Protein AF-A0A4Q3U7U6-F1 (afdb_monomer)

Nearest PDB structures (foldseek):
  3d95-assembly2_B  TM=4.759E-01  e=5.802E-02  Homo sapiens
  3fek-assembly2_B  TM=5.057E-01  e=7.544E-02  Homo sapiens
  1bm5-assembly1_A  TM=5.318E-01  e=2.524E-01  Homo sapiens
  1xca-assembly2_B  TM=4.431E-01  e=1.090E-01  Homo sapiens
  7oxw-assembly1_A  TM=4.253E-01  e=5.802E-02  Homo sapiens

Sequence (139 aa):
MTNLHGRTASLLLCLVLLAGCGGGGGNGGGGAPDEEVSPFADSYAGTFNAPSTGDNGTVDVVILNDGTVSGTLFSTPRNAEGPINGSIAADGTFTGTMQVAGTPEATLSGTFSEGSNGHVTGTLQSTSGDVTFDLVPRV

Mean predicted aligned error: 11.12 Å

Solvent-accessible surface area (backbone atoms only — not comparable to full-atom values): 7988 Å² total; per-residue (Å²): 140,87,86,83,88,82,89,78,87,78,88,76,88,80,87,75,87,76,87,76,88,76,87,78,92,74,94,68,85,70,67,72,75,78,77,69,62,24,86,71,47,46,45,33,38,35,37,40,43,24,71,70,76,69,42,36,37,40,35,38,39,36,28,38,49,85,13,44,33,44,34,42,35,38,34,60,86,72,73,32,50,22,53,34,41,37,40,38,47,80,87,23,46,32,45,35,38,37,32,45,67,97,53,74,74,40,56,38,40,37,42,42,48,77,45,101,80,59,34,34,35,30,51,28,41,36,95,70,39,55,32,40,39,47,31,38,63,66,129

pLDDT: mean 87.24, std 16.82, range [49.91, 98.69]

Radius of gyration: 23.65 Å; Cα contacts (8 Å, |Δi|>4): 286; chains: 1; bounding box: 65×31×66 Å

Foldseek 3Di:
DDDDDDDDDDPDDDDDDDPPPDDDDDPPPPPPPPLQFQPLAAWKKWKKDDVLVRWIFIWTWGQHRNQWIWTKTATPVVRWMWIWTWGADSQFWIWTWIDTPPDDIWTWTWGWDADPQRWIWIWIATPSGIMIITIDGDD

Secondary structure (DSSP, 8-state):
------------------------------PPP-----TT-SEEEEEEEEGGGTEEEEEEEEE-TT-EEEEEEEETTTTEEEEEEEEE-TTSEEEEEE--TTS--EEEEEEEEE-TTS-EEEEEEETTEEEEEEEEE--

Structure (mmCIF, N/CA/C/O backbone):
data_AF-A0A4Q3U7U6-F1
#
_entry.id   AF-A0A4Q3U7U6-F1
#
loop_
_atom_site.group_PDB
_atom_site.id
_atom_site.type_symbol
_atom_site.label_atom_id
_atom_site.label_alt_id
_atom_site.label_comp_id
_atom_site.label_asym_id
_atom_site.label_entity_id
_atom_site.label_seq_id
_atom_site.pdbx_PDB_ins_code
_atom_site.Cartn_x
_atom_site.Cartn_y
_atom_site.Cartn_z
_atom_site.occupancy
_atom_site.B_iso_or_equiv
_atom_site.auth_seq_id
_atom_site.auth_comp_id
_atom_site.auth_asym_id
_atom_site.auth_atom_id
_atom_site.pdbx_PDB_model_num
ATOM 1 N N . MET A 1 1 ? -49.986 -17.923 -21.024 1.00 50.72 1 MET A N 1
ATOM 2 C CA . MET A 1 1 ? -49.844 -16.599 -21.66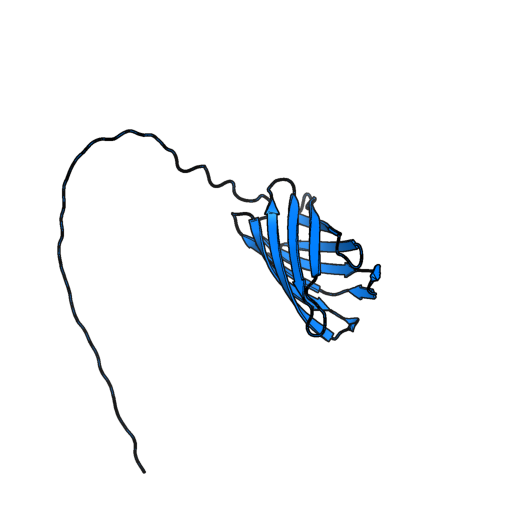3 1.00 50.72 1 MET A CA 1
ATOM 3 C C . MET A 1 1 ? -48.424 -16.499 -22.185 1.00 50.72 1 MET A C 1
ATOM 5 O O . MET A 1 1 ? -47.483 -16.515 -21.407 1.00 50.72 1 MET A O 1
ATOM 9 N N . THR A 1 2 ? -48.296 -16.576 -23.502 1.00 56.12 2 THR A N 1
ATOM 10 C CA . THR A 1 2 ? -47.062 -16.569 -24.295 1.00 56.12 2 THR A CA 1
ATOM 11 C C . THR A 1 2 ? -46.526 -15.152 -24.448 1.00 56.12 2 THR A C 1
ATOM 13 O O . THR A 1 2 ? -47.314 -14.280 -24.794 1.00 56.12 2 THR A O 1
ATOM 16 N N . ASN A 1 3 ? -45.214 -14.944 -24.311 1.00 51.44 3 ASN A N 1
ATOM 17 C CA . ASN A 1 3 ? -44.517 -13.880 -25.037 1.00 51.44 3 ASN A CA 1
ATOM 18 C C . ASN A 1 3 ? -43.147 -14.377 -25.519 1.00 51.44 3 ASN A C 1
ATOM 20 O O . ASN A 1 3 ? -42.185 -14.512 -24.770 1.00 51.44 3 ASN A O 1
ATOM 24 N N . LEU A 1 4 ? -43.172 -14.718 -26.804 1.00 64.69 4 LEU A N 1
ATOM 25 C CA . LEU A 1 4 ? -42.091 -14.915 -27.762 1.00 64.69 4 LEU A CA 1
ATOM 26 C C . LEU A 1 4 ? -41.695 -13.530 -28.332 1.00 64.69 4 LEU A C 1
ATOM 28 O O . LEU A 1 4 ? -42.492 -12.600 -28.215 1.00 64.69 4 LEU A O 1
ATOM 32 N N . HIS A 1 5 ? -40.568 -13.459 -29.055 1.00 51.34 5 HIS A N 1
ATOM 33 C CA . HIS A 1 5 ? -40.024 -12.349 -29.877 1.00 51.34 5 HIS A CA 1
ATOM 34 C C . HIS A 1 5 ? -38.942 -11.497 -29.176 1.00 51.34 5 HIS A C 1
ATOM 36 O O . HIS A 1 5 ? -39.117 -11.081 -28.045 1.00 51.34 5 HIS A O 1
ATOM 42 N N . GLY A 1 6 ? -37.791 -11.192 -29.779 1.00 49.91 6 GLY A N 1
ATOM 43 C CA . GLY A 1 6 ? -37.457 -11.216 -31.199 1.00 49.91 6 GLY A CA 1
ATOM 44 C C . GLY A 1 6 ? -35.969 -11.452 -31.453 1.00 49.91 6 GLY A C 1
ATOM 45 O O . GLY A 1 6 ? -35.095 -10.993 -30.724 1.00 49.91 6 GLY A O 1
ATOM 46 N N . ARG A 1 7 ? -35.712 -12.195 -32.530 1.00 63.22 7 ARG A N 1
ATOM 47 C CA . ARG A 1 7 ? -34.422 -12.283 -33.209 1.00 63.22 7 ARG A CA 1
ATOM 48 C C . ARG A 1 7 ? -34.335 -11.061 -34.121 1.00 63.22 7 ARG A C 1
ATOM 50 O O . ARG A 1 7 ? -35.181 -10.923 -34.998 1.00 63.22 7 ARG A O 1
ATOM 57 N N . THR A 1 8 ? -33.309 -10.238 -33.977 1.00 60.12 8 THR A N 1
ATOM 58 C CA . THR A 1 8 ? -32.902 -9.293 -35.026 1.00 60.12 8 THR A CA 1
ATOM 59 C C . THR A 1 8 ? -31.407 -9.424 -35.226 1.00 60.12 8 THR A C 1
ATOM 61 O O . THR A 1 8 ? -30.597 -8.816 -34.533 1.00 60.12 8 THR A O 1
ATOM 64 N N . ALA A 1 9 ? -31.068 -10.293 -36.175 1.00 54.53 9 ALA A N 1
ATOM 65 C CA . ALA A 1 9 ? -29.797 -10.273 -36.864 1.00 54.53 9 ALA A CA 1
ATOM 66 C C . ALA A 1 9 ? -29.741 -8.992 -37.709 1.00 54.53 9 ALA A C 1
ATOM 68 O O . ALA A 1 9 ? -30.553 -8.831 -38.615 1.00 54.53 9 ALA A O 1
ATOM 69 N N . SER A 1 10 ? -28.785 -8.111 -37.424 1.00 60.34 10 SER A N 1
ATOM 70 C CA . SER A 1 10 ? -28.380 -7.042 -38.339 1.00 60.34 10 SER A CA 1
ATOM 71 C C . SER A 1 10 ? -26.927 -7.270 -38.727 1.00 60.34 10 SER A C 1
ATOM 73 O O . SER A 1 10 ? -25.999 -6.719 -38.146 1.00 60.34 10 SER A O 1
ATOM 75 N N . LEU A 1 11 ? -26.760 -8.136 -39.725 1.00 52.81 11 LEU A N 1
ATOM 76 C CA . LEU A 1 11 ? -25.639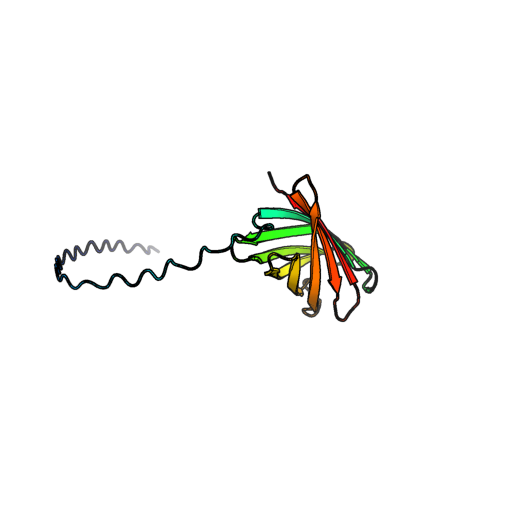 -8.086 -40.653 1.00 52.81 11 LEU A CA 1
ATOM 77 C C . LEU A 1 11 ? -25.777 -6.784 -41.450 1.00 52.81 11 LEU A C 1
ATOM 79 O O . LEU A 1 11 ? -26.613 -6.712 -42.348 1.00 52.81 11 LEU A O 1
ATOM 83 N N . LEU A 1 12 ? -24.967 -5.769 -41.148 1.00 62.34 12 LEU A N 1
ATOM 84 C CA . LEU A 1 12 ? -24.730 -4.683 -42.095 1.00 62.34 12 LEU A CA 1
ATOM 85 C C . LEU A 1 12 ? -23.231 -4.506 -42.329 1.00 62.34 12 LEU A C 1
ATOM 87 O O . LEU A 1 12 ? -22.509 -3.790 -41.643 1.00 62.34 12 LEU A O 1
ATOM 91 N N . LEU A 1 13 ? -22.812 -5.250 -43.342 1.00 58.44 13 LEU A N 1
ATOM 92 C CA . LEU A 1 13 ? -21.644 -5.079 -44.180 1.00 58.44 13 LEU A CA 1
ATOM 93 C C . LEU A 1 13 ? -21.546 -3.621 -44.678 1.00 58.44 13 LEU A C 1
ATOM 95 O O . LEU A 1 13 ? -22.225 -3.253 -45.632 1.00 58.44 13 LEU A O 1
ATOM 99 N N . CYS A 1 14 ? -20.678 -2.810 -44.073 1.00 57.50 14 CYS A N 1
ATOM 100 C CA . CYS A 1 14 ? -20.204 -1.553 -44.661 1.00 57.50 14 CYS A CA 1
ATOM 101 C C . CYS A 1 14 ? -18.704 -1.659 -44.927 1.00 57.50 14 CYS A C 1
ATOM 103 O O . CYS A 1 14 ? -17.853 -1.188 -44.178 1.00 57.50 14 CYS A O 1
ATOM 105 N N . LEU A 1 15 ? -18.420 -2.337 -46.035 1.00 55.72 15 LEU A N 1
ATOM 106 C CA . LEU A 1 15 ? -17.144 -2.364 -46.723 1.00 55.72 15 LEU A CA 1
ATOM 107 C C . LEU A 1 15 ? -16.946 -0.992 -47.395 1.00 55.72 15 LEU A C 1
ATOM 109 O O . LEU A 1 15 ? -17.460 -0.764 -48.488 1.00 55.72 15 LEU A O 1
ATOM 113 N N . VAL A 1 16 ? -16.231 -0.066 -46.750 1.00 64.19 16 VAL A N 1
ATOM 114 C CA . VAL A 1 16 ? -15.740 1.152 -47.414 1.00 64.19 16 VAL A CA 1
ATOM 115 C C . VAL A 1 16 ? -14.223 1.183 -47.327 1.00 64.19 16 VAL A C 1
ATOM 117 O O . VAL A 1 16 ? -13.618 1.548 -46.324 1.00 64.19 16 VAL A O 1
ATOM 120 N N . LEU A 1 17 ? -13.637 0.759 -48.442 1.00 56.31 17 LEU A N 1
ATOM 121 C CA . LEU A 1 17 ? -12.265 0.999 -48.848 1.00 56.31 17 LEU A CA 1
ATOM 122 C C . LEU A 1 17 ? -12.005 2.510 -48.909 1.00 56.31 17 LEU A C 1
ATOM 124 O O . LEU A 1 17 ? -12.501 3.188 -49.805 1.00 56.31 17 LEU A O 1
ATOM 128 N N . LEU A 1 18 ? -11.169 3.017 -48.010 1.00 54.47 18 LEU A N 1
ATOM 129 C CA . LEU A 1 18 ? -10.450 4.275 -48.201 1.00 54.47 18 LEU A CA 1
ATOM 130 C C . LEU A 1 18 ? -8.955 3.967 -48.169 1.00 54.47 18 LEU A C 1
ATOM 132 O O . LEU A 1 18 ? -8.261 4.151 -47.174 1.00 54.47 18 LEU A O 1
ATOM 136 N N . ALA A 1 19 ? -8.473 3.463 -49.305 1.00 63.81 19 ALA A N 1
ATOM 137 C CA . ALA A 1 19 ? -7.062 3.471 -49.652 1.00 63.81 19 ALA A CA 1
ATOM 138 C C . ALA A 1 19 ? -6.637 4.925 -49.922 1.00 63.81 19 ALA A C 1
ATOM 140 O O . ALA A 1 19 ? -6.661 5.400 -51.055 1.00 63.81 19 ALA A O 1
ATOM 141 N N . GLY A 1 20 ? -6.290 5.647 -48.859 1.00 52.53 20 GLY A N 1
ATOM 142 C CA . GLY A 1 20 ? -5.602 6.931 -48.927 1.00 52.53 20 GLY A CA 1
ATOM 143 C C . GLY A 1 20 ? -4.095 6.713 -48.873 1.00 52.53 20 GLY A C 1
ATOM 144 O O . GLY A 1 20 ? -3.499 6.766 -47.805 1.00 52.53 20 GLY A O 1
ATOM 145 N N . CYS A 1 21 ? -3.474 6.460 -50.025 1.00 68.75 21 CYS A N 1
ATOM 146 C CA . CYS A 1 21 ? -2.025 6.549 -50.182 1.00 68.75 21 CYS A CA 1
ATOM 147 C C . CYS A 1 21 ? -1.658 8.023 -50.410 1.00 68.75 21 CYS A C 1
ATOM 149 O O . CYS A 1 21 ? -1.646 8.501 -51.542 1.00 68.75 21 CYS A O 1
ATOM 151 N N . GLY A 1 22 ? -1.408 8.750 -49.321 1.00 63.16 22 GLY A N 1
ATOM 152 C CA . GLY A 1 22 ? -0.884 10.114 -49.330 1.00 63.16 22 GLY A CA 1
ATOM 153 C C . GLY A 1 22 ? 0.459 10.144 -48.614 1.00 63.16 22 GLY A C 1
ATOM 154 O O . GLY A 1 22 ? 0.505 10.153 -47.389 1.00 63.16 22 GLY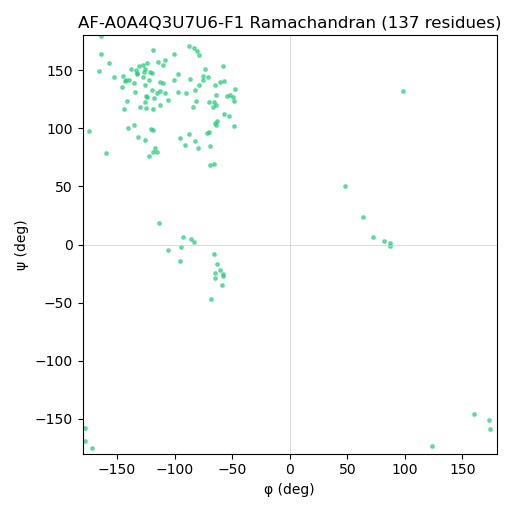 A O 1
ATOM 155 N N . GLY A 1 23 ? 1.546 10.116 -49.383 1.00 60.81 23 GLY A N 1
ATOM 156 C CA . GLY A 1 23 ? 2.895 10.330 -48.874 1.00 60.81 23 GLY A CA 1
ATOM 157 C C . GLY A 1 23 ? 3.120 11.786 -48.468 1.00 60.81 23 GLY A C 1
ATOM 158 O O . GLY A 1 23 ? 2.637 12.709 -49.120 1.00 60.81 23 GLY A O 1
ATOM 159 N N . GLY A 1 24 ? 3.899 11.977 -47.407 1.00 53.16 24 GLY A N 1
ATOM 160 C CA . GLY A 1 24 ? 4.378 13.278 -46.954 1.00 53.16 24 GLY A CA 1
ATOM 161 C C . GLY A 1 24 ? 5.347 13.087 -45.798 1.00 53.16 24 GLY A C 1
ATOM 162 O O . GLY A 1 24 ? 4.927 12.851 -44.672 1.00 53.16 24 GLY A O 1
ATOM 163 N N . GLY A 1 25 ? 6.644 13.099 -46.110 1.00 58.50 25 GLY A N 1
ATOM 164 C CA . GLY A 1 25 ? 7.729 12.836 -45.175 1.00 58.50 25 GLY A CA 1
ATOM 165 C C . GLY A 1 25 ? 7.787 13.822 -44.009 1.00 58.50 25 GLY A C 1
ATOM 166 O O . GLY A 1 25 ? 7.643 15.030 -44.178 1.00 58.50 25 GLY A O 1
ATOM 167 N N . GLY A 1 26 ? 8.070 13.271 -42.835 1.00 54.47 26 GLY A N 1
ATOM 168 C CA . GLY A 1 26 ? 8.363 14.003 -41.615 1.00 54.47 26 GLY A CA 1
ATOM 169 C C . GLY A 1 26 ? 9.103 13.079 -40.660 1.00 54.47 26 GLY A C 1
ATOM 170 O O . GLY A 1 26 ? 8.506 12.520 -39.749 1.00 54.47 26 GLY A O 1
ATOM 171 N N . ASN A 1 27 ? 10.404 12.894 -40.892 1.00 55.91 27 ASN A N 1
ATOM 172 C CA . ASN A 1 27 ? 11.334 12.273 -39.948 1.00 55.91 27 ASN A CA 1
ATOM 173 C C . ASN A 1 27 ? 11.539 13.224 -38.752 1.00 55.91 27 ASN A C 1
ATOM 175 O O . ASN A 1 27 ? 12.593 13.826 -38.582 1.00 55.91 27 ASN A O 1
ATOM 179 N N . GLY A 1 28 ? 10.499 13.400 -37.943 1.00 55.16 28 GLY A N 1
ATOM 180 C CA . GLY A 1 28 ? 10.615 13.889 -36.580 1.00 55.16 28 GLY A CA 1
ATOM 181 C C . GLY A 1 28 ? 10.644 12.663 -35.691 1.00 55.16 28 GLY A C 1
ATOM 182 O O . GLY A 1 28 ? 9.589 12.151 -35.340 1.00 55.16 28 GLY A O 1
ATOM 183 N N . GLY A 1 29 ? 11.840 12.153 -35.398 1.00 53.09 29 GLY A N 1
ATOM 184 C CA . GLY A 1 29 ? 12.051 11.089 -34.422 1.00 53.09 29 GLY A CA 1
ATOM 185 C C . GLY A 1 29 ? 11.702 11.576 -33.019 1.00 53.09 29 GLY A C 1
ATOM 186 O O . GLY A 1 29 ? 12.586 11.784 -32.200 1.00 53.09 29 GLY A O 1
ATOM 187 N N . GLY A 1 30 ? 10.418 11.800 -32.758 1.00 52.53 30 GLY A N 1
ATOM 188 C CA . GLY A 1 30 ? 9.860 11.724 -31.423 1.00 52.53 30 GLY A CA 1
ATOM 189 C C . GLY A 1 30 ? 9.664 10.248 -31.155 1.00 52.53 30 GLY A C 1
ATOM 190 O O . GLY A 1 30 ? 8.588 9.718 -31.426 1.00 52.53 30 GLY A O 1
ATOM 191 N N . GLY A 1 31 ? 10.728 9.566 -30.719 1.00 62.88 31 GLY A N 1
ATOM 192 C CA . GLY A 1 31 ? 10.535 8.294 -30.034 1.00 62.88 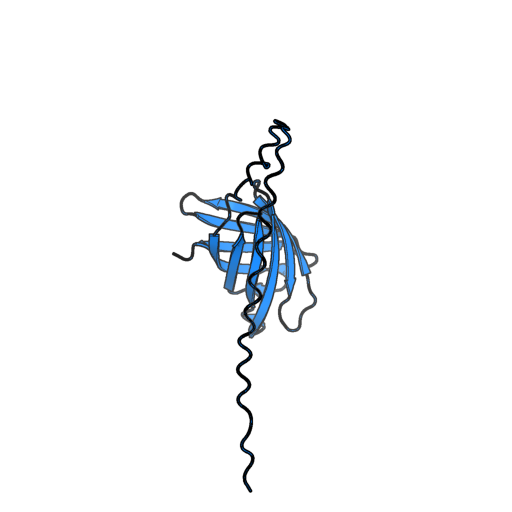31 GLY A CA 1
ATOM 193 C C . GLY A 1 31 ? 9.471 8.544 -28.976 1.00 62.88 31 GLY A C 1
ATOM 194 O O . GLY A 1 31 ? 9.564 9.545 -28.256 1.00 62.88 31 GLY A O 1
ATOM 195 N N . ALA A 1 32 ? 8.416 7.726 -28.963 1.00 66.38 32 ALA A N 1
ATOM 196 C CA . ALA A 1 32 ? 7.515 7.724 -27.822 1.00 66.38 32 ALA A CA 1
ATOM 197 C C . ALA A 1 32 ? 8.408 7.662 -26.575 1.00 66.38 32 ALA A C 1
ATOM 199 O O . ALA A 1 32 ? 9.398 6.923 -26.626 1.00 66.38 32 ALA A O 1
ATOM 200 N N . PRO A 1 33 ? 8.162 8.486 -25.540 1.00 71.06 33 PRO A N 1
ATOM 201 C CA . PRO A 1 33 ? 8.913 8.348 -24.303 1.00 71.06 33 PRO A CA 1
ATOM 202 C C . PRO A 1 33 ? 8.866 6.866 -23.952 1.00 71.06 33 PRO A C 1
ATOM 204 O O . PRO A 1 33 ? 7.779 6.287 -23.972 1.00 71.06 33 PRO A O 1
ATOM 207 N N . ASP A 1 34 ? 10.035 6.244 -23.789 1.00 76.06 34 ASP A N 1
ATOM 208 C CA . ASP A 1 34 ? 10.100 4.862 -23.341 1.00 76.06 34 ASP A CA 1
ATOM 209 C C . ASP A 1 34 ? 9.254 4.826 -22.070 1.00 76.06 34 ASP A C 1
ATOM 211 O O . ASP A 1 34 ? 9.587 5.516 -21.104 1.00 76.06 34 ASP A O 1
ATOM 215 N N . GLU A 1 35 ? 8.089 4.172 -22.124 1.00 78.31 35 GLU A N 1
ATOM 216 C CA . GLU A 1 35 ? 7.201 4.137 -20.971 1.00 78.31 35 GLU A CA 1
ATOM 217 C C . GLU A 1 35 ? 7.966 3.403 -19.883 1.00 78.31 35 GLU A C 1
ATOM 219 O O . GLU A 1 35 ? 8.233 2.203 -19.990 1.00 78.31 35 GLU A O 1
ATOM 224 N N . GLU A 1 36 ? 8.432 4.173 -18.903 1.00 87.62 36 GLU A N 1
ATOM 225 C CA . GLU A 1 36 ? 9.220 3.663 -17.801 1.00 87.62 36 GLU A CA 1
ATOM 226 C C . GLU A 1 36 ? 8.315 2.719 -17.020 1.00 87.62 36 GLU A C 1
ATOM 228 O O . GLU A 1 36 ? 7.398 3.146 -16.321 1.00 87.62 36 GLU A O 1
ATOM 233 N N . VAL A 1 37 ? 8.533 1.418 -17.217 1.00 93.50 37 VAL A N 1
ATOM 234 C CA . VAL A 1 37 ? 7.788 0.384 -16.511 1.00 93.50 37 VAL A CA 1
ATOM 235 C C . VAL A 1 37 ? 8.119 0.523 -15.035 1.00 93.50 37 VAL A C 1
ATOM 237 O O . VAL A 1 37 ? 9.283 0.409 -14.647 1.00 93.50 37 VAL A O 1
ATOM 240 N N . SER A 1 38 ? 7.091 0.766 -14.225 1.00 95.19 38 SER A N 1
ATOM 241 C CA . SER A 1 38 ? 7.222 0.831 -12.778 1.00 95.19 38 SER A CA 1
ATOM 242 C C . SER A 1 38 ? 7.937 -0.426 -12.272 1.00 95.19 38 SER A C 1
ATOM 244 O O . SER A 1 38 ? 7.505 -1.537 -12.593 1.00 95.19 38 SER A O 1
ATOM 246 N N . PRO A 1 39 ? 9.000 -0.289 -11.459 1.00 95.81 39 PRO A N 1
ATOM 247 C CA . PRO A 1 39 ? 9.685 -1.441 -10.879 1.00 95.81 39 PRO A CA 1
ATOM 248 C C . PRO A 1 39 ? 8.771 -2.236 -9.936 1.00 95.81 39 PRO A C 1
ATOM 250 O O . PRO A 1 39 ? 9.038 -3.394 -9.656 1.00 95.81 39 PRO A O 1
ATOM 253 N N . PHE A 1 40 ? 7.664 -1.635 -9.497 1.00 97.25 40 PHE A N 1
ATOM 254 C CA . PHE A 1 40 ? 6.662 -2.259 -8.642 1.00 97.25 40 PHE A CA 1
ATOM 255 C C . PHE A 1 40 ? 5.514 -2.908 -9.429 1.00 97.25 40 PHE A C 1
ATOM 257 O O . PHE A 1 40 ? 4.517 -3.272 -8.818 1.00 97.25 40 PHE A O 1
ATOM 264 N N . ALA A 1 41 ? 5.571 -2.979 -10.763 1.00 97.12 41 ALA A N 1
ATOM 265 C CA . ALA A 1 41 ? 4.464 -3.486 -11.573 1.00 97.12 41 ALA A CA 1
ATOM 266 C C . ALA A 1 41 ? 4.273 -5.005 -11.403 1.00 97.12 41 ALA A C 1
ATOM 268 O O . ALA A 1 41 ? 4.939 -5.803 -12.061 1.00 97.12 41 ALA A O 1
ATOM 269 N N . ASP A 1 42 ? 3.341 -5.398 -10.534 1.00 97.75 42 ASP A N 1
ATOM 270 C CA . ASP A 1 42 ? 2.920 -6.785 -10.321 1.00 97.75 42 ASP A CA 1
ATOM 271 C C . ASP A 1 42 ? 1.573 -6.842 -9.564 1.00 97.75 42 ASP A C 1
ATOM 273 O O . ASP A 1 42 ? 0.976 -5.822 -9.199 1.00 97.75 42 ASP A O 1
ATOM 277 N N . SER A 1 43 ? 1.073 -8.051 -9.315 1.00 98.12 43 SER A N 1
ATOM 278 C CA . SER A 1 43 ? -0.007 -8.327 -8.367 1.00 98.12 43 SER A CA 1
ATOM 279 C C . SER A 1 43 ? 0.564 -8.787 -7.029 1.00 98.12 43 SER A C 1
ATOM 281 O O . SER A 1 43 ? 1.351 -9.729 -6.976 1.00 98.12 43 SER A O 1
ATOM 283 N N . TYR A 1 44 ? 0.102 -8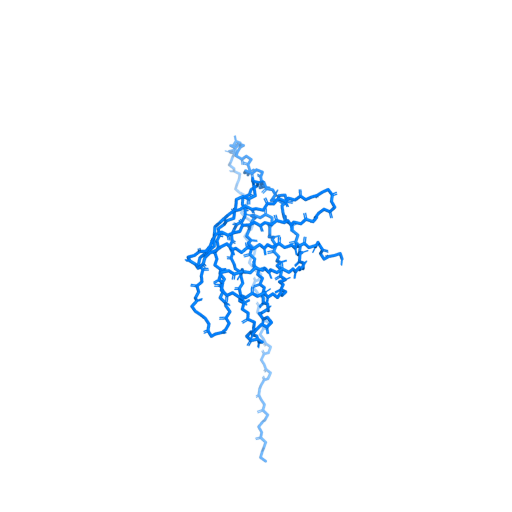.197 -5.929 1.00 98.50 44 TYR A N 1
ATOM 284 C CA . TYR A 1 44 ? 0.560 -8.521 -4.581 1.00 98.50 44 TYR A CA 1
ATOM 285 C C . TYR A 1 44 ? -0.598 -8.878 -3.649 1.00 98.50 44 TYR A C 1
ATOM 287 O O . TYR A 1 44 ? -1.714 -8.375 -3.784 1.00 98.50 44 TYR A O 1
ATOM 295 N N . ALA A 1 45 ? -0.303 -9.726 -2.667 1.00 98.50 45 ALA A N 1
ATOM 296 C CA . ALA A 1 45 ? -1.160 -10.031 -1.527 1.00 98.50 45 ALA A CA 1
ATOM 297 C C . ALA A 1 45 ? -0.377 -9.825 -0.236 1.00 98.50 45 ALA A C 1
ATOM 299 O O . ALA A 1 45 ? 0.824 -10.085 -0.192 1.00 98.50 45 ALA A O 1
ATOM 300 N N . GLY A 1 46 ? -1.033 -9.423 0.842 1.00 98.31 46 GLY A N 1
ATOM 301 C CA . GLY A 1 46 ? -0.301 -9.160 2.066 1.00 98.31 46 GLY A CA 1
ATOM 302 C C . GLY A 1 46 ? -1.150 -8.761 3.248 1.00 98.31 46 GLY A C 1
ATOM 303 O O . GLY A 1 46 ? -2.353 -9.029 3.307 1.00 98.31 46 GLY A O 1
ATOM 304 N N . THR A 1 47 ? -0.498 -8.098 4.195 1.00 98.56 47 THR A N 1
ATOM 305 C CA . THR A 1 47 ? -1.145 -7.553 5.385 1.00 98.56 47 THR A CA 1
ATOM 306 C C . THR A 1 47 ? -0.902 -6.061 5.526 1.00 98.56 47 THR A C 1
ATOM 308 O O . THR A 1 47 ? 0.071 -5.515 5.004 1.00 98.56 47 THR A O 1
ATOM 311 N N . PHE A 1 48 ? -1.804 -5.404 6.250 1.00 98.38 48 PHE A N 1
ATOM 312 C CA . PHE A 1 48 ? -1.613 -4.037 6.709 1.00 98.38 48 PHE A CA 1
ATOM 313 C C . PHE A 1 48 ? -1.837 -3.940 8.219 1.00 98.38 48 PHE A C 1
ATOM 315 O O . PHE A 1 48 ? -2.589 -4.721 8.812 1.00 98.38 48 PHE A O 1
ATOM 322 N N . ASN A 1 49 ? -1.206 -2.945 8.838 1.00 98.25 49 ASN A N 1
ATOM 323 C CA . ASN A 1 49 ? -1.359 -2.639 10.255 1.00 98.25 49 ASN A CA 1
ATOM 324 C C . ASN A 1 49 ? -1.372 -1.119 10.474 1.00 98.25 49 ASN A C 1
ATOM 326 O O . ASN A 1 49 ? -0.431 -0.428 10.090 1.00 98.25 49 ASN A O 1
ATOM 330 N N . ALA A 1 50 ? -2.432 -0.611 11.102 1.00 96.81 50 ALA A N 1
ATOM 331 C CA . ALA A 1 50 ? -2.671 0.805 11.381 1.00 96.81 50 ALA A CA 1
ATOM 332 C C . ALA A 1 50 ? -2.848 1.021 12.900 1.00 96.81 50 ALA A C 1
ATOM 334 O O . ALA A 1 50 ? -3.974 1.203 13.386 1.00 96.81 50 ALA A O 1
ATOM 335 N N . PRO A 1 51 ? -1.753 1.003 13.684 1.00 95.75 51 PRO A N 1
ATOM 336 C CA . PRO A 1 51 ? -1.805 0.950 15.147 1.00 95.75 51 PRO A CA 1
ATOM 337 C C . PRO A 1 51 ? -2.571 2.118 15.777 1.00 95.75 51 PRO A C 1
ATOM 339 O O . PRO A 1 51 ? -3.289 1.920 16.754 1.00 95.75 51 PRO A O 1
ATOM 342 N N . SER A 1 52 ? -2.488 3.317 15.196 1.00 94.00 52 SER A N 1
ATOM 343 C CA . SER A 1 52 ? -3.165 4.512 15.715 1.00 94.00 52 SER A CA 1
ATOM 344 C C . SER A 1 52 ? -4.694 4.427 15.678 1.00 94.00 52 SER A C 1
ATOM 346 O O . SER A 1 52 ? -5.364 5.086 16.469 1.00 94.00 52 SER A O 1
ATOM 348 N N . THR A 1 53 ? -5.256 3.602 14.788 1.00 93.19 53 THR A N 1
ATOM 349 C CA . THR A 1 53 ? -6.708 3.358 14.699 1.00 93.19 53 THR A CA 1
ATOM 350 C C . THR A 1 53 ? -7.120 1.991 15.243 1.00 93.19 53 THR A C 1
ATOM 352 O O . THR A 1 53 ? -8.314 1.692 15.294 1.00 93.19 53 THR A O 1
ATOM 355 N N . GLY A 1 54 ? -6.147 1.159 15.632 1.00 95.19 54 GLY A N 1
ATOM 356 C CA . GLY A 1 54 ? -6.367 -0.238 15.993 1.00 95.19 54 GLY A CA 1
ATOM 357 C C . GLY A 1 54 ? -6.890 -1.095 14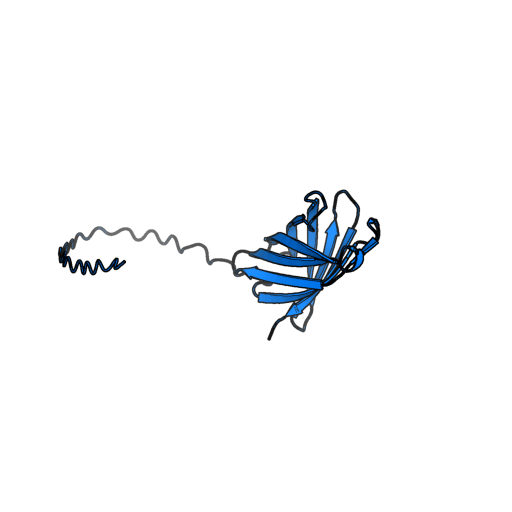.837 1.00 95.19 54 GLY A C 1
ATOM 358 O O . GLY A 1 54 ? -7.560 -2.090 15.101 1.00 95.19 54 GLY A O 1
ATOM 359 N N . ASP A 1 55 ? -6.649 -0.696 13.581 1.00 96.12 55 ASP A N 1
ATOM 360 C CA . ASP A 1 55 ? -7.058 -1.458 12.397 1.00 96.12 55 ASP A CA 1
ATOM 361 C C . ASP A 1 55 ? -5.921 -2.324 11.852 1.00 96.12 55 ASP A C 1
ATOM 363 O O . ASP A 1 55 ? -4.750 -1.950 11.919 1.00 96.12 55 ASP A O 1
ATOM 367 N N . ASN A 1 56 ? -6.274 -3.476 11.296 1.00 98.00 56 ASN A N 1
ATOM 368 C CA . ASN A 1 56 ? -5.364 -4.403 10.641 1.00 98.00 56 ASN A CA 1
ATOM 369 C C . ASN A 1 56 ? -6.132 -5.411 9.778 1.00 98.00 56 ASN A C 1
ATOM 371 O O . ASN A 1 56 ? -7.337 -5.631 9.940 1.00 98.00 56 ASN A O 1
ATOM 375 N N . GLY A 1 57 ? -5.412 -6.080 8.883 1.00 98.25 57 GLY A N 1
ATOM 376 C CA . GLY A 1 57 ? -5.968 -7.187 8.119 1.00 98.25 57 GLY A CA 1
ATOM 377 C C . GLY A 1 57 ? -5.184 -7.479 6.857 1.00 98.25 57 GLY A C 1
ATOM 378 O O . GLY A 1 57 ? -3.958 -7.369 6.856 1.00 98.25 57 GLY A O 1
ATOM 379 N N . THR A 1 58 ? -5.886 -7.894 5.807 1.00 98.69 58 THR A N 1
ATOM 380 C CA . THR A 1 58 ? -5.275 -8.332 4.549 1.00 98.69 58 THR A CA 1
ATOM 381 C C . THR A 1 58 ? -5.491 -7.320 3.439 1.00 98.69 58 THR A C 1
ATOM 383 O O . THR A 1 58 ? -6.402 -6.493 3.494 1.00 98.69 58 THR A O 1
ATOM 386 N N . VAL A 1 59 ? -4.645 -7.392 2.422 1.00 98.44 59 VAL A N 1
ATOM 387 C CA . VAL A 1 59 ? -4.686 -6.520 1.252 1.00 98.44 59 VAL A CA 1
ATOM 388 C C . VAL A 1 59 ? -4.334 -7.317 0.003 1.00 98.44 59 VAL A C 1
ATOM 390 O O . VAL A 1 59 ? -3.458 -8.176 0.042 1.00 98.44 59 VAL A O 1
ATOM 393 N N . ASP A 1 60 ? -5.024 -7.014 -1.088 1.00 98.44 60 ASP A N 1
ATOM 394 C CA . ASP A 1 60 ? -4.775 -7.531 -2.428 1.00 98.44 60 ASP A CA 1
ATOM 395 C C . ASP A 1 60 ? -4.728 -6.353 -3.397 1.00 98.44 60 ASP A C 1
ATOM 397 O O . ASP A 1 60 ? -5.709 -5.619 -3.526 1.00 98.44 60 ASP A O 1
ATOM 401 N N . VAL A 1 61 ? -3.592 -6.149 -4.060 1.00 98.44 61 VAL A N 1
ATOM 402 C CA . VAL A 1 61 ? -3.346 -4.989 -4.930 1.00 98.44 61 VAL A CA 1
ATOM 403 C C . VAL A 1 61 ? -2.736 -5.410 -6.255 1.00 98.44 61 VAL A C 1
ATOM 405 O O . VAL A 1 61 ? -1.998 -6.386 -6.339 1.00 98.44 61 VAL A O 1
ATOM 408 N N . VAL A 1 62 ? -3.027 -4.632 -7.288 1.00 98.50 62 VAL A N 1
ATOM 409 C CA . VAL A 1 62 ? -2.371 -4.683 -8.589 1.00 98.50 62 VAL A CA 1
ATOM 410 C C . VAL A 1 62 ? -1.735 -3.326 -8.835 1.00 98.50 62 VAL A C 1
ATOM 412 O O . VAL A 1 62 ? -2.376 -2.288 -8.644 1.00 98.50 62 VAL A O 1
ATOM 415 N N . ILE A 1 63 ? -0.480 -3.349 -9.261 1.00 98.25 63 ILE A N 1
ATOM 416 C CA . ILE A 1 63 ? 0.273 -2.176 -9.680 1.00 98.25 63 ILE A CA 1
ATOM 417 C C . ILE A 1 63 ? 0.523 -2.318 -11.180 1.00 98.25 63 ILE A C 1
ATOM 419 O O . ILE A 1 63 ? 1.101 -3.301 -11.639 1.00 98.25 63 ILE A O 1
ATOM 423 N N . LEU A 1 64 ? 0.028 -1.361 -11.958 1.00 98.12 64 LEU A N 1
ATOM 424 C CA . LEU A 1 64 ? 0.192 -1.338 -13.408 1.00 98.12 64 LEU A CA 1
ATOM 425 C C . LEU A 1 64 ? 1.576 -0.799 -13.797 1.00 98.12 64 LEU A C 1
ATOM 427 O O . LEU A 1 64 ? 2.277 -0.186 -12.992 1.00 98.12 64 LEU A O 1
ATOM 431 N N . ASN A 1 65 ? 1.949 -0.985 -15.066 1.00 96.62 65 ASN A N 1
ATOM 432 C CA . ASN A 1 65 ? 3.238 -0.530 -15.602 1.00 96.62 65 ASN A CA 1
ATOM 433 C C . ASN A 1 65 ? 3.460 0.982 -15.459 1.00 96.62 65 ASN A C 1
ATOM 435 O O . ASN A 1 65 ? 4.602 1.404 -15.366 1.00 96.62 65 ASN A O 1
ATOM 439 N N . ASP A 1 66 ? 2.398 1.787 -15.420 1.00 96.38 66 ASP A N 1
ATOM 440 C CA . ASP A 1 66 ? 2.472 3.241 -15.229 1.00 96.38 66 ASP A CA 1
ATOM 441 C C . ASP A 1 66 ? 2.526 3.660 -13.745 1.00 96.38 66 ASP A C 1
ATOM 443 O O . ASP A 1 66 ? 2.483 4.847 -13.425 1.00 96.38 66 ASP A O 1
ATOM 447 N N . GLY A 1 67 ? 2.592 2.690 -12.826 1.00 97.38 67 GLY A N 1
ATOM 448 C CA . GLY A 1 67 ? 2.570 2.920 -11.386 1.00 97.38 67 GLY A CA 1
ATOM 449 C C . GLY A 1 67 ? 1.170 3.107 -10.802 1.00 97.38 67 GLY A C 1
ATOM 450 O O . GLY A 1 67 ? 1.051 3.346 -9.601 1.00 97.38 67 GLY A O 1
ATOM 451 N N . THR A 1 68 ? 0.095 2.987 -11.585 1.00 98.44 68 THR A N 1
ATOM 452 C CA . THR A 1 68 ? -1.273 3.032 -11.053 1.00 98.44 68 THR A CA 1
ATOM 453 C C . THR A 1 68 ? -1.519 1.846 -10.125 1.00 98.44 68 THR A C 1
ATOM 455 O O . THR A 1 68 ? -1.319 0.694 -10.506 1.00 98.44 68 THR A O 1
ATOM 458 N N . VAL A 1 69 ? -2.004 2.122 -8.915 1.00 98.62 69 VAL A N 1
ATOM 459 C CA . VAL A 1 69 ? -2.317 1.125 -7.887 1.00 98.62 69 VAL A CA 1
ATOM 460 C C . VAL A 1 69 ? -3.828 1.003 -7.735 1.00 98.62 69 VAL A C 1
ATOM 462 O O . VAL A 1 69 ? -4.519 2.004 -7.534 1.00 98.62 69 VAL A O 1
ATOM 465 N N . SER A 1 70 ? -4.346 -0.223 -7.761 1.00 98.62 70 SER A N 1
ATOM 466 C CA . SER A 1 70 ? -5.735 -0.520 -7.404 1.00 98.62 70 SER A CA 1
ATOM 467 C C . SER A 1 70 ? -5.833 -1.851 -6.672 1.00 98.62 70 SER A C 1
ATOM 469 O O . SER A 1 70 ? -5.150 -2.814 -7.014 1.00 98.62 70 SER A O 1
ATOM 471 N N . GLY A 1 71 ? -6.679 -1.919 -5.653 1.00 98.31 71 GLY A N 1
ATOM 472 C CA . GLY A 1 71 ? -6.825 -3.118 -4.851 1.00 98.31 71 GLY A CA 1
ATOM 473 C C . GLY A 1 71 ? -7.969 -3.064 -3.857 1.00 98.31 71 GLY A C 1
ATOM 474 O O . GLY A 1 71 ? -8.758 -2.119 -3.809 1.00 98.31 71 GLY A O 1
ATOM 475 N N . THR A 1 72 ? -8.040 -4.114 -3.048 1.00 98.50 72 THR A N 1
ATOM 476 C CA . THR A 1 72 ? -9.012 -4.280 -1.969 1.00 98.50 72 THR A CA 1
ATOM 477 C C . THR A 1 72 ? -8.282 -4.611 -0.676 1.00 98.50 72 THR A C 1
ATOM 479 O O . THR A 1 72 ? -7.281 -5.321 -0.668 1.00 98.50 72 THR A O 1
ATOM 482 N N . LEU A 1 73 ? -8.797 -4.101 0.431 1.00 97.94 73 LEU A N 1
ATOM 483 C CA . LEU A 1 73 ? -8.359 -4.411 1.781 1.00 97.94 73 LEU A CA 1
ATOM 484 C C . LEU A 1 73 ? -9.519 -4.985 2.583 1.00 97.94 73 LEU A C 1
ATOM 486 O O . LEU A 1 73 ? -10.675 -4.627 2.366 1.00 97.94 73 LEU A O 1
ATOM 490 N N . PHE A 1 74 ? -9.201 -5.875 3.515 1.00 98.50 74 PHE A N 1
ATOM 491 C CA . PHE A 1 74 ? -10.143 -6.448 4.465 1.00 98.50 74 PHE A CA 1
ATOM 492 C C . PHE A 1 74 ? -9.698 -6.087 5.880 1.00 98.50 74 PHE A C 1
ATOM 494 O O . PHE A 1 74 ? -8.630 -6.503 6.325 1.00 98.50 74 PHE A O 1
ATOM 501 N N . SER A 1 75 ? -10.522 -5.321 6.592 1.00 98.31 75 SER A N 1
ATOM 502 C CA . SER A 1 75 ? -10.319 -4.975 7.999 1.00 98.31 75 SER A CA 1
ATOM 503 C C . SER A 1 75 ? -10.861 -6.088 8.891 1.00 98.31 75 SER A C 1
ATOM 505 O O . SER A 1 75 ? -12.066 -6.356 8.911 1.00 98.31 75 SER A O 1
ATOM 507 N N . THR A 1 76 ? -9.984 -6.701 9.685 1.00 98.31 76 THR A N 1
ATOM 508 C CA . THR A 1 76 ? -10.362 -7.766 10.626 1.00 98.31 76 THR A CA 1
ATOM 509 C C . THR A 1 76 ? -11.230 -7.240 11.776 1.00 98.31 76 THR A C 1
ATOM 511 O O . THR A 1 76 ? -12.277 -7.836 12.034 1.00 98.31 76 THR A O 1
ATOM 514 N N . PRO A 1 77 ? -10.891 -6.120 12.451 1.00 97.50 77 PRO A N 1
ATOM 515 C CA . PRO A 1 77 ? -11.697 -5.604 13.560 1.00 97.50 77 PRO A CA 1
ATOM 516 C C . PRO A 1 77 ? -13.095 -5.152 13.133 1.00 97.50 77 PRO A C 1
ATOM 518 O O . PRO A 1 77 ? -14.029 -5.201 13.933 1.00 97.50 77 PRO A O 1
ATOM 521 N N . ARG A 1 78 ? -13.244 -4.702 11.881 1.00 96.06 78 ARG A N 1
ATOM 522 C CA . ARG A 1 78 ? -14.521 -4.224 11.332 1.00 96.06 78 ARG A CA 1
ATOM 523 C C . ARG A 1 78 ? -15.284 -5.303 10.566 1.00 96.06 78 ARG A C 1
ATOM 525 O O . ARG A 1 78 ? -16.467 -5.106 10.303 1.00 96.06 78 ARG A O 1
ATOM 532 N N . ASN A 1 79 ? -14.634 -6.422 10.231 1.00 97.50 79 ASN A N 1
ATOM 533 C CA . ASN A 1 79 ? -15.163 -7.474 9.360 1.00 97.50 79 ASN A CA 1
ATOM 534 C C . ASN A 1 79 ? -15.758 -6.889 8.065 1.00 97.50 79 ASN A C 1
ATOM 536 O O . ASN A 1 79 ? -16.920 -7.125 7.726 1.00 97.50 79 ASN A O 1
ATOM 540 N N . ALA A 1 80 ? -14.972 -6.040 7.404 1.00 97.94 80 ALA A N 1
ATOM 541 C CA . ALA A 1 80 ? -15.422 -5.205 6.300 1.00 97.94 80 ALA A CA 1
ATOM 542 C C . ALA A 1 80 ? -14.323 -5.030 5.250 1.00 97.94 80 ALA A C 1
ATOM 544 O O . ALA A 1 80 ? -13.144 -4.923 5.586 1.00 97.94 80 ALA A O 1
ATOM 545 N N . GLU A 1 81 ? -14.736 -4.953 3.989 1.00 98.06 81 GLU A N 1
ATOM 546 C CA . GLU A 1 81 ? -13.852 -4.716 2.849 1.00 98.06 81 GLU A CA 1
ATOM 547 C C . GLU A 1 81 ? -13.891 -3.257 2.395 1.00 98.0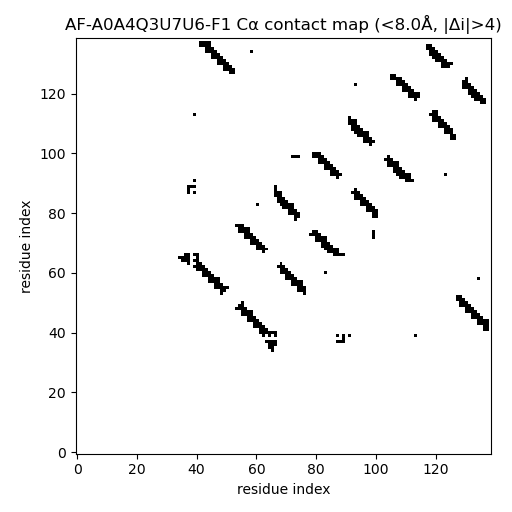6 81 GLU A C 1
ATOM 549 O O . GLU A 1 81 ? -14.789 -2.485 2.755 1.00 98.06 81 GLU A O 1
ATOM 554 N N . GLY A 1 82 ? -12.896 -2.882 1.601 1.00 97.94 82 GLY A N 1
ATOM 555 C CA . GLY A 1 82 ? -12.716 -1.520 1.149 1.00 97.94 82 GLY A CA 1
ATOM 556 C C . GLY A 1 82 ? -11.732 -1.385 -0.006 1.00 97.94 82 GLY A C 1
ATOM 557 O O . GLY A 1 82 ? -10.805 -2.189 -0.083 1.00 97.94 82 GLY A O 1
ATOM 558 N N . PRO A 1 83 ? -11.888 -0.402 -0.909 1.00 98.31 83 PRO A N 1
ATOM 559 C CA . PRO A 1 83 ? -10.887 -0.152 -1.933 1.00 98.31 83 PRO A CA 1
ATOM 560 C C . PRO A 1 83 ? -9.628 0.518 -1.363 1.00 98.31 83 PRO A C 1
ATOM 562 O O . PRO A 1 83 ? -9.687 1.312 -0.419 1.00 98.31 83 PRO A O 1
ATOM 565 N N . ILE A 1 84 ? -8.501 0.249 -2.019 1.00 98.44 84 ILE A N 1
ATOM 566 C CA . ILE A 1 84 ? -7.278 1.053 -1.965 1.00 98.44 84 ILE A CA 1
ATOM 567 C C . ILE A 1 84 ? -6.892 1.422 -3.396 1.00 98.44 84 ILE A C 1
ATOM 569 O O . ILE A 1 84 ? -6.827 0.558 -4.266 1.00 98.44 84 ILE A O 1
ATOM 573 N N . ASN A 1 85 ? -6.674 2.708 -3.656 1.00 98.56 85 ASN A N 1
ATOM 574 C CA . ASN A 1 85 ? -6.294 3.206 -4.976 1.00 98.56 85 ASN A CA 1
ATOM 575 C C . ASN A 1 85 ? -5.203 4.261 -4.838 1.00 98.56 85 ASN A C 1
ATOM 577 O O . ASN A 1 85 ? -5.159 4.982 -3.844 1.00 98.56 85 ASN A O 1
ATOM 581 N N . GLY A 1 86 ? -4.342 4.395 -5.837 1.00 98.38 86 GLY A N 1
ATOM 582 C CA . GLY A 1 86 ? -3.297 5.409 -5.808 1.00 98.38 86 GLY A CA 1
ATOM 583 C C . GLY A 1 86 ? -2.334 5.309 -6.974 1.00 98.38 86 GLY A C 1
ATOM 584 O O . GLY A 1 86 ? -2.640 4.721 -8.008 1.00 98.38 86 GLY A O 1
ATOM 585 N N . SER A 1 87 ? -1.156 5.877 -6.778 1.00 98.44 87 SER A N 1
ATOM 586 C CA . SER A 1 87 ? -0.031 5.800 -7.699 1.00 98.44 87 SER A CA 1
ATOM 587 C C . SER A 1 87 ? 1.265 5.624 -6.922 1.00 98.44 87 SER A C 1
ATOM 589 O O . SER A 1 87 ? 1.437 6.250 -5.873 1.00 98.44 87 SER A O 1
ATOM 591 N N . ILE A 1 88 ? 2.171 4.811 -7.454 1.00 98.31 88 ILE A N 1
ATOM 592 C CA . ILE A 1 88 ? 3.535 4.641 -6.965 1.00 98.31 88 ILE A CA 1
ATOM 593 C C . ILE A 1 88 ? 4.529 5.075 -8.045 1.00 98.31 88 ILE A C 1
ATOM 595 O O . ILE A 1 88 ? 4.469 4.615 -9.183 1.00 98.31 88 ILE A O 1
ATOM 599 N N . ALA A 1 89 ? 5.433 5.984 -7.695 1.00 97.81 89 ALA A N 1
ATOM 600 C CA . ALA A 1 89 ? 6.531 6.391 -8.562 1.00 97.81 89 ALA A CA 1
ATOM 601 C C . ALA A 1 89 ? 7.670 5.357 -8.533 1.00 97.81 89 ALA A C 1
ATOM 603 O O . ALA A 1 89 ? 7.772 4.548 -7.610 1.00 97.81 89 ALA A O 1
ATOM 604 N N . ALA A 1 90 ? 8.572 5.413 -9.517 1.00 95.94 90 ALA A N 1
ATOM 605 C CA . ALA A 1 90 ? 9.705 4.489 -9.616 1.00 95.94 90 ALA A CA 1
ATOM 606 C C . ALA A 1 90 ? 10.668 4.548 -8.410 1.00 95.94 90 ALA A C 1
ATOM 608 O O . ALA A 1 90 ? 11.366 3.578 -8.13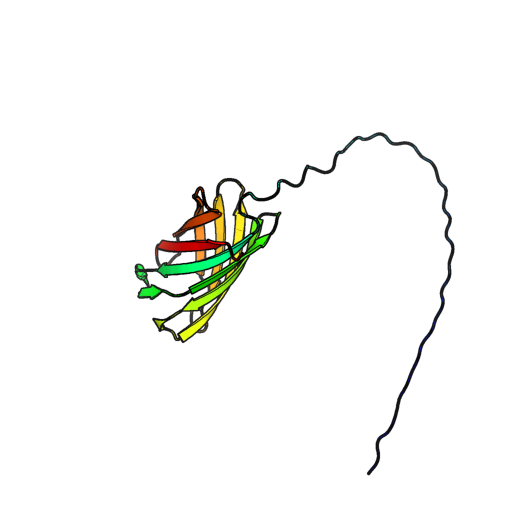0 1.00 95.94 90 ALA A O 1
ATOM 609 N N . ASP A 1 91 ? 10.679 5.656 -7.662 1.00 96.44 91 ASP A N 1
ATOM 610 C CA . ASP A 1 91 ? 11.449 5.810 -6.420 1.00 96.44 91 ASP A CA 1
ATOM 611 C C . ASP A 1 91 ? 10.749 5.229 -5.174 1.00 96.44 91 ASP A C 1
ATOM 613 O O . ASP A 1 91 ? 11.268 5.334 -4.062 1.00 96.44 91 ASP A O 1
ATOM 617 N N . GLY A 1 92 ? 9.572 4.623 -5.353 1.00 97.69 92 GLY A N 1
ATOM 618 C CA . GLY A 1 92 ? 8.758 4.045 -4.291 1.00 97.69 92 GLY A CA 1
ATOM 619 C C . GLY A 1 92 ? 7.807 5.031 -3.618 1.00 97.69 92 GLY A C 1
ATOM 620 O O . GLY A 1 92 ? 7.055 4.622 -2.733 1.00 97.69 92 GLY A O 1
ATOM 621 N N . THR A 1 93 ? 7.793 6.309 -4.010 1.00 98.50 93 THR A N 1
ATOM 622 C CA . THR A 1 93 ? 6.864 7.300 -3.453 1.00 98.50 93 THR A CA 1
ATOM 623 C C . THR A 1 93 ? 5.432 6.946 -3.825 1.00 98.50 93 THR A C 1
ATOM 625 O O . THR A 1 93 ? 5.089 6.874 -5.002 1.00 98.50 93 THR A O 1
ATOM 628 N N . PHE A 1 94 ? 4.578 6.779 -2.819 1.00 98.62 94 PHE A N 1
ATOM 629 C CA . PHE A 1 94 ? 3.166 6.474 -2.991 1.00 98.62 94 PHE A CA 1
ATOM 630 C C . PHE A 1 94 ? 2.278 7.629 -2.545 1.00 98.62 94 PHE A C 1
ATOM 632 O O . PHE A 1 94 ? 2.493 8.230 -1.488 1.00 98.62 94 PHE A O 1
ATOM 639 N N . THR A 1 95 ? 1.219 7.866 -3.313 1.00 98.50 95 THR A N 1
ATOM 640 C CA . THR A 1 95 ? 0.079 8.700 -2.929 1.00 98.50 95 THR A CA 1
ATOM 641 C C . THR A 1 95 ? -1.218 8.004 -3.317 1.00 98.50 95 THR A C 1
ATOM 643 O O . THR A 1 95 ? -1.323 7.405 -4.386 1.00 98.50 95 THR A O 1
ATOM 646 N N . GLY A 1 96 ? -2.230 8.066 -2.456 1.00 98.38 96 GLY A N 1
ATOM 647 C CA . GLY A 1 96 ? -3.488 7.388 -2.736 1.00 98.38 96 GLY A CA 1
ATOM 648 C C . GLY A 1 96 ? -4.554 7.590 -1.677 1.00 98.38 96 GLY A C 1
ATOM 649 O O . GLY A 1 96 ? -4.425 8.426 -0.779 1.00 98.38 96 GLY A O 1
ATOM 650 N N . THR A 1 97 ? -5.616 6.805 -1.787 1.00 98.06 97 THR A N 1
ATOM 651 C CA . THR A 1 97 ? -6.696 6.739 -0.811 1.00 98.06 97 THR A CA 1
ATOM 652 C C . THR A 1 97 ? -7.015 5.300 -0.436 1.00 98.06 97 THR A C 1
ATOM 654 O O . THR A 1 97 ? -6.796 4.357 -1.198 1.00 98.06 97 THR A O 1
ATOM 657 N N . MET A 1 98 ? -7.550 5.141 0.768 1.00 96.81 98 MET A N 1
ATOM 658 C CA . MET A 1 98 ? -8.174 3.908 1.220 1.00 96.81 98 MET A CA 1
ATOM 659 C C . MET A 1 98 ? -9.513 4.204 1.880 1.00 96.81 98 MET A C 1
ATOM 661 O O . MET A 1 98 ? -9.673 5.226 2.550 1.00 96.81 98 MET A O 1
ATOM 665 N N . GLN A 1 99 ? -10.464 3.287 1.754 1.00 96.12 99 GLN A N 1
ATOM 666 C CA . GLN A 1 99 ? -11.740 3.395 2.448 1.00 96.12 99 GLN A CA 1
ATOM 667 C C . GLN A 1 99 ? -12.224 2.016 2.873 1.00 96.12 99 GLN A C 1
ATOM 669 O O . GLN A 1 99 ? -12.543 1.212 2.017 1.00 96.12 99 GLN A O 1
ATOM 674 N N . VAL A 1 100 ? -12.358 1.757 4.174 1.00 94.75 100 VAL A N 1
ATOM 675 C CA . VAL A 1 100 ? -13.055 0.561 4.679 1.00 94.75 100 VAL A CA 1
ATOM 676 C C . VAL A 1 100 ? -14.550 0.868 4.776 1.00 94.75 100 VAL A C 1
ATOM 678 O O . VAL A 1 100 ? -14.936 1.978 5.153 1.00 94.75 100 VAL A O 1
ATOM 681 N N . ALA A 1 101 ? -15.425 -0.093 4.465 1.00 92.06 101 ALA A N 1
ATOM 682 C CA . ALA A 1 101 ? -16.861 0.117 4.630 1.00 92.06 101 ALA A CA 1
ATOM 683 C C . ALA A 1 101 ? -17.205 0.556 6.071 1.00 92.06 101 ALA A C 1
ATOM 685 O O . ALA A 1 101 ? -16.813 -0.072 7.054 1.00 92.06 101 ALA A O 1
ATOM 686 N N . GLY A 1 102 ? -17.943 1.664 6.190 1.00 89.56 102 GLY A N 1
ATOM 687 C CA . GLY A 1 102 ? -18.294 2.266 7.479 1.00 89.56 102 GLY A CA 1
ATOM 688 C C . GLY A 1 102 ? -17.269 3.262 8.038 1.00 89.56 102 GLY A C 1
ATOM 689 O O . GLY A 1 102 ? -17.518 3.823 9.104 1.00 89.56 102 GLY A O 1
ATOM 690 N N . THR A 1 103 ? -16.162 3.535 7.337 1.00 91.62 103 THR A N 1
ATOM 691 C CA . THR A 1 103 ? -15.219 4.611 7.686 1.00 91.62 103 THR A CA 1
ATOM 692 C C . THR A 1 103 ? -15.198 5.715 6.624 1.00 91.62 103 THR A C 1
ATOM 694 O O . THR A 1 103 ? -15.535 5.475 5.459 1.00 91.62 103 THR A O 1
ATOM 697 N N . PRO A 1 104 ? -14.787 6.942 6.991 1.00 94.31 104 PRO A N 1
ATOM 698 C CA . PRO A 1 104 ? -14.395 7.943 6.006 1.00 94.31 104 PRO A CA 1
ATOM 699 C C . PRO A 1 104 ? -13.253 7.428 5.122 1.00 94.31 104 PRO A C 1
ATOM 701 O O . PRO A 1 104 ? -12.461 6.586 5.555 1.00 94.31 104 PRO A O 1
ATOM 704 N N . GLU A 1 105 ? -13.168 7.951 3.900 1.00 96.12 105 GLU A N 1
ATOM 705 C CA . GLU A 1 105 ? -11.982 7.781 3.061 1.00 96.12 105 GLU A CA 1
ATOM 706 C C . GLU A 1 105 ? -10.783 8.483 3.715 1.00 96.12 105 GLU A C 1
ATOM 708 O O . GLU A 1 105 ? -10.903 9.593 4.243 1.00 96.12 105 GLU A O 1
ATOM 713 N N . ALA A 1 106 ? -9.631 7.824 3.688 1.00 95.88 106 ALA A N 1
ATOM 714 C CA . ALA A 1 106 ? -8.376 8.334 4.204 1.00 95.88 106 ALA A CA 1
ATOM 715 C C . ALA A 1 106 ? -7.374 8.512 3.062 1.00 95.88 106 ALA A C 1
ATOM 717 O O . ALA A 1 106 ? -7.143 7.589 2.282 1.00 95.88 106 ALA A O 1
ATOM 718 N N . THR A 1 107 ? -6.744 9.684 2.988 1.00 98.00 107 THR A N 1
ATOM 719 C CA . THR A 1 107 ? -5.582 9.907 2.122 1.00 98.00 107 THR A CA 1
ATOM 720 C C . THR A 1 107 ? -4.349 9.256 2.740 1.00 98.00 107 THR A C 1
ATOM 722 O O . THR A 1 107 ? -4.169 9.283 3.961 1.00 98.00 107 THR A O 1
ATOM 725 N N . LEU A 1 108 ? -3.514 8.682 1.883 1.00 98.12 108 LEU A N 1
ATOM 726 C CA . LEU A 1 108 ? -2.275 8.005 2.222 1.00 98.12 108 LEU A CA 1
ATOM 727 C C . LEU A 1 108 ? -1.122 8.616 1.425 1.00 98.12 108 LEU A C 1
ATOM 729 O O . LEU A 1 108 ? -1.250 8.857 0.223 1.00 98.12 108 LEU A O 1
ATOM 733 N N . SER A 1 109 ? 0.014 8.827 2.081 1.00 98.44 109 SER A N 1
ATOM 734 C CA . SER A 1 109 ? 1.260 9.238 1.428 1.00 98.44 109 SER A CA 1
ATOM 735 C C . SER A 1 109 ? 2.463 8.629 2.128 1.00 98.44 109 SER A C 1
ATOM 737 O O . SER A 1 109 ? 2.533 8.672 3.353 1.00 98.44 109 SER A O 1
ATOM 739 N N . GLY A 1 110 ? 3.430 8.101 1.391 1.00 98.12 110 GLY A N 1
ATOM 740 C CA . GLY A 1 110 ? 4.620 7.512 1.998 1.00 98.12 110 GLY A CA 1
ATOM 741 C C . GLY A 1 110 ? 5.502 6.835 0.972 1.00 98.12 110 GLY A C 1
ATOM 742 O O . GLY A 1 110 ? 5.526 7.248 -0.185 1.00 98.12 110 GLY A O 1
ATOM 743 N N . THR A 1 111 ? 6.226 5.807 1.398 1.00 98.31 111 THR A N 1
ATOM 744 C CA . THR A 1 111 ? 7.137 5.077 0.518 1.00 98.31 111 THR A CA 1
ATOM 745 C C . THR A 1 111 ? 6.963 3.574 0.648 1.00 98.31 111 THR A C 1
ATOM 747 O O . THR A 1 111 ? 6.688 3.046 1.730 1.00 98.31 111 THR A O 1
ATOM 750 N N . PHE A 1 112 ? 7.167 2.896 -0.473 1.00 98.19 112 PHE A N 1
ATOM 751 C CA . PHE A 1 112 ? 7.377 1.463 -0.555 1.00 98.19 112 PHE A CA 1
ATOM 752 C C . PHE A 1 112 ? 8.821 1.163 -0.954 1.00 98.19 112 PHE A C 1
ATOM 754 O O . PHE A 1 112 ? 9.497 1.966 -1.592 1.00 98.19 112 PHE A O 1
ATOM 761 N N . SER A 1 113 ? 9.289 -0.014 -0.564 1.00 97.88 113 SER A N 1
ATOM 762 C CA . SER A 1 113 ? 10.599 -0.552 -0.892 1.00 97.88 113 SER A CA 1
ATOM 763 C C . SER A 1 113 ? 10.430 -2.000 -1.320 1.00 97.88 113 SER A C 1
ATOM 765 O O . SER A 1 113 ? 9.797 -2.788 -0.613 1.00 97.88 113 SER A O 1
ATOM 767 N N . GLU A 1 114 ? 11.034 -2.352 -2.449 1.00 96.25 114 GLU A N 1
ATOM 768 C CA . GLU A 1 114 ? 11.073 -3.722 -2.946 1.00 96.25 114 GLU A CA 1
ATOM 769 C C . GLU A 1 114 ? 12.310 -4.452 -2.395 1.00 96.25 114 GLU A C 1
ATOM 771 O O . GLU A 1 114 ? 13.431 -3.938 -2.403 1.00 96.25 114 GLU A O 1
ATOM 776 N N . GLY A 1 115 ? 12.093 -5.645 -1.853 1.00 93.62 115 GLY A N 1
ATOM 777 C CA . GLY A 1 115 ? 13.118 -6.573 -1.400 1.00 93.62 115 GLY A CA 1
ATOM 778 C C . GLY A 1 115 ? 13.598 -7.500 -2.518 1.00 93.62 115 GLY A C 1
ATOM 779 O O . GLY A 1 115 ? 13.007 -7.604 -3.587 1.00 93.62 115 GLY A O 1
ATOM 780 N N . SER A 1 116 ? 14.664 -8.256 -2.254 1.00 88.25 116 SER A N 1
ATOM 781 C CA . SER A 1 116 ? 15.332 -9.112 -3.251 1.00 88.25 116 SER A CA 1
ATOM 782 C C . SER A 1 116 ? 14.503 -10.290 -3.789 1.00 88.25 116 SER A C 1
ATOM 784 O O . SER A 1 116 ? 14.940 -10.969 -4.715 1.00 88.25 116 SER A O 1
ATOM 786 N N . ASN A 1 117 ? 13.334 -10.557 -3.214 1.00 92.00 117 ASN A N 1
ATOM 787 C CA . ASN A 1 117 ? 12.390 -11.606 -3.603 1.00 92.00 117 ASN A CA 1
ATOM 788 C C . ASN A 1 117 ? 11.067 -11.043 -4.159 1.00 92.00 117 ASN A C 1
ATOM 790 O O . ASN A 1 117 ? 10.061 -11.749 -4.128 1.00 92.00 117 ASN A O 1
ATOM 794 N N . GLY A 1 118 ? 11.048 -9.775 -4.588 1.00 93.25 118 GLY A N 1
ATOM 795 C CA . GLY A 1 118 ? 9.829 -9.071 -5.004 1.00 93.25 118 GLY A CA 1
ATOM 796 C C . GLY A 1 118 ? 8.907 -8.711 -3.835 1.00 93.25 118 GLY A C 1
ATOM 797 O O . GLY A 1 118 ? 7.791 -8.255 -4.036 1.00 93.25 118 GLY A O 1
ATOM 798 N N . HIS A 1 119 ? 9.340 -8.936 -2.592 1.00 96.56 119 HIS A N 1
ATOM 799 C CA . HIS A 1 119 ? 8.570 -8.573 -1.410 1.00 96.56 119 HIS A CA 1
ATOM 800 C C . HIS A 1 119 ? 8.538 -7.056 -1.248 1.00 96.56 119 HIS A C 1
ATOM 802 O O . HIS A 1 119 ? 9.588 -6.430 -1.139 1.00 96.56 119 HIS A O 1
ATOM 808 N N . VAL A 1 120 ? 7.353 -6.464 -1.199 1.00 97.62 120 VAL A N 1
ATOM 809 C CA . VAL A 1 120 ? 7.175 -5.020 -1.085 1.00 97.62 120 VAL A CA 1
ATOM 810 C C . VAL A 1 120 ? 6.737 -4.679 0.332 1.00 97.62 120 VAL A C 1
ATOM 812 O O . VAL A 1 120 ? 5.731 -5.171 0.832 1.00 97.62 120 VAL A O 1
ATOM 815 N N . THR A 1 121 ? 7.488 -3.800 0.987 1.00 98.25 121 THR A N 1
ATOM 816 C CA . THR A 1 121 ? 7.136 -3.269 2.311 1.00 98.25 121 THR A CA 1
ATOM 817 C C . THR A 1 121 ? 6.990 -1.764 2.228 1.00 98.25 121 THR A C 1
ATOM 819 O O . THR A 1 121 ? 7.669 -1.124 1.427 1.00 98.25 121 THR A O 1
ATOM 822 N N . GLY A 1 122 ? 6.108 -1.175 3.029 1.00 97.56 122 GLY A N 1
ATOM 823 C CA . GLY A 1 122 ? 5.919 0.272 3.002 1.00 97.56 122 GLY A CA 1
ATOM 824 C C . GLY A 1 122 ? 5.328 0.836 4.276 1.00 97.56 122 GLY A C 1
ATOM 825 O O . GLY A 1 122 ? 4.636 0.139 5.018 1.00 97.56 122 GLY A O 1
ATOM 826 N N . THR A 1 123 ? 5.588 2.120 4.498 1.00 98.25 123 THR A N 1
ATOM 827 C CA . THR A 1 123 ? 4.988 2.903 5.579 1.00 98.25 123 THR A CA 1
ATOM 828 C C . THR A 1 123 ? 4.320 4.119 4.965 1.00 98.25 123 THR A C 1
ATOM 830 O O . THR A 1 123 ? 4.982 4.964 4.359 1.00 98.25 123 THR A O 1
ATOM 833 N N . LEU A 1 124 ? 3.003 4.205 5.123 1.00 97.94 124 LEU A N 1
ATOM 834 C CA . LEU A 1 124 ? 2.178 5.285 4.605 1.00 97.94 124 LEU A CA 1
ATOM 835 C C . LEU A 1 124 ? 1.620 6.106 5.761 1.00 97.94 124 LEU A C 1
ATOM 837 O O . LEU A 1 124 ? 1.062 5.566 6.711 1.00 97.94 124 LEU A O 1
ATOM 841 N N . GLN A 1 125 ? 1.740 7.420 5.667 1.00 97.88 125 GLN A N 1
ATOM 842 C CA . GLN A 1 125 ? 1.121 8.356 6.589 1.00 97.88 125 GLN A CA 1
ATOM 843 C C . GLN A 1 125 ? -0.329 8.595 6.186 1.00 97.88 125 GLN A C 1
ATOM 845 O O . GLN A 1 125 ? -0.628 8.871 5.023 1.00 97.88 125 GLN A O 1
ATOM 850 N N . SER A 1 126 ? -1.215 8.539 7.173 1.00 95.69 126 SER A N 1
ATOM 851 C CA . SER A 1 126 ? -2.599 8.984 7.082 1.00 95.69 126 SER A CA 1
ATOM 852 C C . SER A 1 126 ? -2.864 10.107 8.084 1.00 95.69 126 SER A C 1
ATOM 854 O O . SER A 1 126 ? -2.109 10.311 9.035 1.00 95.69 126 SER A O 1
ATOM 856 N N . THR A 1 127 ? -3.999 10.793 7.949 1.00 92.19 127 THR A N 1
ATOM 857 C CA . THR A 1 127 ? -4.482 11.761 8.950 1.00 92.19 127 THR A CA 1
ATOM 858 C C . THR A 1 127 ? -4.676 11.139 10.332 1.00 92.19 127 THR A C 1
ATOM 860 O O . THR A 1 127 ? -4.598 11.839 11.338 1.00 92.19 127 THR A O 1
ATOM 863 N N . SER A 1 128 ? -4.918 9.826 10.385 1.00 92.44 128 SER A N 1
ATOM 864 C CA . SER A 1 128 ? -5.109 9.081 11.632 1.00 92.44 128 SER A CA 1
ATOM 865 C C . SER A 1 128 ? -3.827 8.428 12.161 1.00 92.44 128 SER A C 1
ATOM 867 O O . SER A 1 128 ? -3.875 7.818 13.223 1.00 92.44 128 SER A O 1
ATOM 869 N N . GLY A 1 129 ? -2.694 8.551 11.459 1.00 95.06 129 GLY A N 1
ATOM 870 C CA . GLY A 1 129 ? -1.403 7.959 11.825 1.00 95.06 129 GLY A CA 1
ATOM 871 C C . GLY A 1 129 ? -0.809 7.058 10.742 1.00 95.06 129 GLY A C 1
ATOM 872 O O . GLY A 1 129 ? -1.334 6.979 9.633 1.00 95.06 129 GLY A O 1
ATOM 873 N N . ASP A 1 130 ? 0.295 6.393 11.077 1.00 97.06 130 ASP A N 1
ATOM 874 C CA . ASP A 1 130 ? 1.029 5.538 10.143 1.00 97.06 130 ASP A CA 1
ATOM 875 C C . ASP A 1 130 ? 0.314 4.201 9.902 1.00 97.06 130 ASP A C 1
ATOM 877 O O . ASP A 1 130 ? -0.286 3.613 10.809 1.00 97.06 130 ASP A O 1
ATOM 881 N N . VAL A 1 131 ? 0.427 3.706 8.672 1.00 97.81 131 VAL A N 1
ATOM 882 C CA . VAL A 1 131 ? -0.045 2.399 8.218 1.00 97.81 131 VAL A CA 1
ATOM 883 C C . VAL A 1 131 ? 1.127 1.673 7.573 1.00 97.81 131 VAL A C 1
ATOM 885 O O . VAL A 1 131 ? 1.728 2.177 6.626 1.00 97.81 131 VAL A O 1
ATOM 888 N N . THR A 1 132 ? 1.458 0.489 8.076 1.00 98.44 132 THR A N 1
ATOM 889 C CA . THR A 1 132 ? 2.523 -0.348 7.513 1.00 98.44 132 THR A CA 1
ATOM 890 C C . THR A 1 132 ? 1.935 -1.453 6.651 1.00 98.44 132 THR A C 1
ATOM 892 O O . THR A 1 132 ? 0.931 -2.050 7.042 1.00 98.44 132 THR A O 1
ATOM 895 N N . PHE A 1 133 ? 2.588 -1.756 5.534 1.00 98.38 133 PHE A N 1
ATOM 896 C CA . PHE A 1 133 ? 2.208 -2.790 4.573 1.00 98.38 133 PHE A CA 1
ATOM 897 C C . PHE A 1 133 ? 3.335 -3.807 4.393 1.00 98.38 133 PHE A C 1
ATOM 899 O O . PHE A 1 133 ? 4.508 -3.430 4.355 1.00 98.38 133 PHE A O 1
ATOM 906 N N . ASP A 1 134 ? 2.948 -5.072 4.252 1.00 98.44 134 ASP A N 1
ATOM 907 C CA . ASP A 1 134 ? 3.830 -6.221 4.036 1.00 98.44 134 ASP A CA 1
ATOM 908 C C . ASP A 1 134 ? 3.232 -7.089 2.922 1.00 98.44 134 ASP A C 1
ATOM 910 O O . ASP A 1 134 ? 2.211 -7.747 3.145 1.00 98.44 134 ASP A O 1
ATOM 914 N N . LEU A 1 135 ? 3.781 -6.997 1.707 1.00 98.38 135 LEU A N 1
ATOM 915 C CA . LEU A 1 135 ? 3.168 -7.460 0.458 1.00 98.38 135 LEU A CA 1
ATOM 916 C C . LEU A 1 135 ? 4.066 -8.457 -0.281 1.00 98.38 135 LEU A C 1
ATOM 918 O O . LEU A 1 135 ? 5.208 -8.158 -0.615 1.00 98.38 135 LEU A O 1
ATOM 922 N N . VAL A 1 136 ? 3.525 -9.619 -0.630 1.00 97.94 136 VAL A N 1
ATOM 923 C CA . VAL A 1 136 ? 4.205 -10.689 -1.371 1.00 97.94 136 VAL A CA 1
ATOM 924 C C . VAL A 1 136 ? 3.614 -10.798 -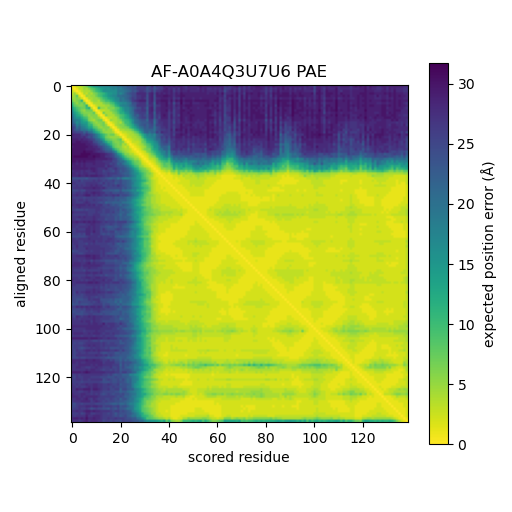2.785 1.00 97.94 136 VAL A C 1
ATOM 926 O O . VAL A 1 136 ? 2.388 -10.737 -2.919 1.00 97.94 136 VAL A O 1
ATOM 929 N N . PRO A 1 137 ? 4.432 -10.999 -3.836 1.00 97.44 137 PRO A N 1
ATOM 930 C CA . PRO A 1 137 ? 3.936 -11.240 -5.189 1.00 97.44 137 PRO A CA 1
ATOM 931 C C . PRO A 1 137 ? 2.994 -12.448 -5.267 1.00 97.44 137 PRO A C 1
ATOM 933 O O . PRO A 1 137 ? 3.231 -13.490 -4.644 1.00 97.44 137 PRO A O 1
ATOM 936 N N . ARG A 1 138 ? 1.934 -12.327 -6.067 1.00 92.44 138 ARG A N 1
ATOM 937 C CA . ARG A 1 138 ? 1.029 -13.427 -6.415 1.00 92.44 138 ARG A CA 1
ATOM 938 C C . ARG A 1 138 ? 1.588 -14.153 -7.642 1.00 92.44 138 ARG A C 1
ATOM 940 O O . ARG A 1 138 ? 1.356 -13.730 -8.768 1.00 92.44 138 ARG A O 1
ATOM 947 N N . VAL A 1 139 ? 2.336 -15.230 -7.397 1.00 82.25 139 VAL A N 1
ATOM 948 C CA . VAL A 1 139 ? 2.847 -16.145 -8.440 1.00 82.25 139 VAL A CA 1
ATOM 949 C C . VAL A 1 139 ? 1.750 -16.925 -9.160 1.00 82.25 139 VAL A C 1
ATOM 951 O O . VAL A 1 139 ? 0.708 -17.219 -8.527 1.00 82.25 139 VAL A O 1
#